Protein AF-L8WK12-F1 (afdb_monomer_lite)

Organism: Thanatephorus cucumeris (strain AG1-IA) (NCBI:txid983506)

Secondary structure (DSSP, 8-state):
--------------PEEEE---S---TT----S---S--SEEEEGGGS-SS--EEEEE-TTT--EEEEE-

Structure (mmCIF, N/CA/C/O backbone):
data_AF-L8WK12-F1
#
_entry.id   AF-L8WK12-F1
#
loop_
_atom_site.group_PDB
_atom_site.id
_atom_site.type_symbol
_atom_site.label_atom_id
_atom_site.label_alt_id
_atom_site.label_comp_id
_atom_site.label_asym_id
_atom_site.label_entity_id
_atom_site.la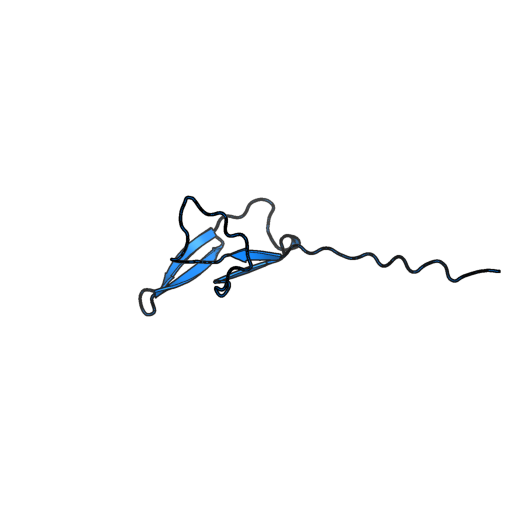bel_seq_id
_atom_site.pdbx_PDB_ins_code
_atom_site.Cartn_x
_atom_site.Cartn_y
_atom_site.Cartn_z
_atom_site.occupancy
_atom_site.B_iso_or_equiv
_atom_site.auth_seq_id
_atom_site.auth_comp_id
_atom_site.auth_asym_id
_atom_site.auth_atom_id
_atom_site.pdbx_PDB_model_num
ATOM 1 N N . MET A 1 1 ? 44.746 16.618 -18.952 1.00 54.03 1 MET A N 1
ATOM 2 C CA . MET A 1 1 ? 43.369 16.556 -19.494 1.00 54.03 1 MET A CA 1
ATOM 3 C C . MET A 1 1 ? 43.258 15.176 -20.114 1.00 54.03 1 MET A C 1
ATOM 5 O O . MET A 1 1 ? 44.164 14.842 -20.857 1.00 54.03 1 MET A O 1
ATOM 9 N N . PHE A 1 2 ? 42.404 14.263 -19.657 1.00 51.31 2 PHE A N 1
ATOM 10 C CA . PHE A 1 2 ? 40.942 14.313 -19.710 1.00 51.31 2 PHE A CA 1
ATOM 11 C C . PHE A 1 2 ? 40.340 13.579 -18.502 1.00 51.31 2 PHE A C 1
ATOM 13 O O . PHE A 1 2 ? 40.853 12.538 -18.099 1.00 51.31 2 PHE A O 1
ATOM 20 N N . GLY A 1 3 ? 39.308 14.174 -17.902 1.00 51.16 3 GLY A N 1
ATOM 21 C CA . GLY A 1 3 ? 38.538 13.562 -16.824 1.00 51.16 3 GLY A CA 1
ATOM 22 C C . GLY A 1 3 ? 37.679 12.417 -17.349 1.00 51.16 3 GLY A C 1
ATOM 23 O O . GLY A 1 3 ? 37.249 12.442 -18.502 1.00 51.16 3 GLY A O 1
ATOM 24 N N . ASP A 1 4 ? 37.476 11.430 -16.483 1.00 62.72 4 ASP A N 1
ATOM 25 C CA . ASP A 1 4 ? 36.602 10.274 -16.670 1.00 62.72 4 ASP A CA 1
ATOM 26 C C . ASP A 1 4 ? 35.231 10.740 -17.207 1.00 62.72 4 ASP A C 1
ATOM 28 O O . ASP A 1 4 ? 34.672 11.694 -16.648 1.00 62.72 4 ASP A O 1
ATOM 32 N N . PRO A 1 5 ? 34.698 10.173 -18.309 1.00 53.75 5 PRO A N 1
ATOM 33 C CA . PRO A 1 5 ? 33.388 10.554 -18.819 1.00 53.75 5 PRO A CA 1
ATOM 34 C C . PRO A 1 5 ? 32.378 10.257 -17.719 1.00 53.75 5 PRO A C 1
ATOM 36 O O . PRO A 1 5 ? 32.151 9.098 -17.381 1.00 53.75 5 PRO A O 1
ATOM 39 N N . GLY A 1 6 ? 31.856 11.329 -17.116 1.00 56.00 6 GLY A N 1
ATOM 40 C CA . GLY A 1 6 ? 31.046 11.280 -15.909 1.00 56.00 6 GLY A CA 1
ATOM 41 C C . GLY A 1 6 ? 30.058 10.129 -15.962 1.00 56.00 6 GLY A C 1
ATOM 42 O O . GLY A 1 6 ? 29.185 10.103 -16.829 1.00 56.00 6 GLY A O 1
ATOM 43 N N . ALA A 1 7 ? 30.232 9.174 -15.048 1.00 62.69 7 ALA A N 1
ATOM 44 C CA . ALA A 1 7 ? 29.293 8.092 -14.844 1.00 62.69 7 ALA A CA 1
ATOM 45 C C . ALA A 1 7 ? 27.908 8.716 -14.650 1.00 62.69 7 ALA A C 1
ATOM 47 O O . ALA A 1 7 ? 27.639 9.378 -13.645 1.00 62.69 7 ALA A O 1
ATOM 48 N N . SER A 1 8 ? 27.041 8.564 -15.648 1.00 58.91 8 SER A N 1
ATOM 49 C CA . SER A 1 8 ? 25.658 8.999 -15.574 1.00 58.91 8 SER A CA 1
ATOM 50 C C . SER A 1 8 ? 24.938 8.060 -14.615 1.00 58.91 8 SER A C 1
ATOM 52 O O . SER A 1 8 ? 24.413 7.015 -14.997 1.00 58.91 8 SER A O 1
ATOM 54 N N . ILE A 1 9 ? 24.948 8.419 -13.331 1.00 60.41 9 ILE A N 1
ATOM 55 C CA . ILE A 1 9 ? 24.129 7.760 -12.318 1.00 60.41 9 ILE A CA 1
ATOM 56 C C . ILE A 1 9 ? 22.675 8.009 -12.716 1.00 60.41 9 ILE A C 1
ATOM 58 O O . ILE A 1 9 ? 22.105 9.067 -12.462 1.00 60.41 9 ILE A O 1
ATOM 62 N N . THR A 1 10 ? 22.089 7.035 -13.403 1.00 60.88 10 THR A N 1
ATOM 63 C CA . THR A 1 10 ? 20.672 7.054 -13.748 1.00 60.88 10 THR A CA 1
ATOM 64 C C . THR A 1 10 ? 19.935 6.535 -12.525 1.00 60.88 10 THR A C 1
ATOM 66 O O . THR A 1 10 ? 19.838 5.328 -12.314 1.00 60.88 10 THR A O 1
ATOM 69 N N . ALA A 1 11 ? 19.482 7.445 -11.665 1.00 63.97 11 ALA A N 1
ATOM 70 C CA . ALA A 1 11 ? 18.619 7.080 -10.553 1.00 63.97 11 ALA A CA 1
ATOM 71 C C . ALA A 1 11 ? 17.275 6.606 -11.123 1.00 63.97 11 ALA A C 1
ATOM 73 O O . ALA A 1 11 ? 16.532 7.390 -11.712 1.00 63.97 11 ALA A O 1
ATOM 74 N N . GLN A 1 12 ? 16.972 5.316 -10.982 1.00 66.00 12 GLN A N 1
ATOM 75 C CA . GLN A 1 12 ? 15.639 4.803 -11.276 1.00 66.00 12 GLN A CA 1
ATOM 76 C C . GLN A 1 12 ? 14.748 5.120 -10.080 1.00 66.00 12 GLN A C 1
ATOM 78 O O . GLN A 1 12 ? 14.857 4.498 -9.024 1.00 66.00 12 GLN A O 1
ATOM 83 N N . PHE A 1 13 ? 13.895 6.127 -10.230 1.00 72.75 13 PHE A N 1
ATOM 84 C CA . PHE A 1 13 ? 12.840 6.383 -9.264 1.00 72.75 13 PHE A CA 1
ATOM 85 C C . PHE A 1 13 ? 11.751 5.326 -9.461 1.00 72.75 13 PHE A C 1
ATOM 87 O O . PHE A 1 13 ? 11.043 5.353 -10.465 1.00 72.75 13 PHE A O 1
ATOM 94 N N . LYS A 1 14 ? 11.651 4.388 -8.517 1.00 81.12 14 LYS A N 1
ATOM 95 C CA . LYS A 1 14 ? 10.554 3.421 -8.431 1.00 81.12 14 LYS A CA 1
ATOM 96 C C . LYS A 1 14 ? 9.593 3.878 -7.337 1.00 81.12 14 LYS A C 1
ATOM 98 O O . LYS A 1 14 ? 9.870 3.638 -6.161 1.00 81.12 14 LYS A O 1
ATOM 103 N N . PRO A 1 15 ? 8.526 4.616 -7.681 1.00 85.50 15 PRO A N 1
ATOM 104 C CA . PRO A 1 15 ? 7.576 5.058 -6.680 1.00 85.50 15 PRO A CA 1
ATOM 105 C C . PRO A 1 15 ? 6.888 3.844 -6.059 1.00 85.50 15 PRO A C 1
ATOM 107 O O . PRO A 1 15 ? 6.262 3.054 -6.763 1.00 85.50 15 PRO A O 1
ATOM 110 N N . LYS A 1 16 ? 7.006 3.711 -4.738 1.00 89.69 16 LYS A N 1
ATOM 111 C CA . LYS A 1 16 ? 6.287 2.713 -3.950 1.00 89.69 16 LYS A CA 1
ATOM 112 C C . LYS A 1 16 ? 4.921 3.282 -3.574 1.00 89.69 16 LYS A C 1
ATOM 114 O O . LYS A 1 16 ? 4.840 4.367 -2.998 1.00 89.69 16 LYS A O 1
ATOM 119 N N . LEU A 1 17 ? 3.863 2.561 -3.917 1.00 88.88 17 LEU A N 1
ATOM 120 C CA . LEU A 1 17 ? 2.511 2.828 -3.450 1.00 88.88 17 LEU A CA 1
ATOM 121 C C . LEU A 1 17 ? 2.266 1.976 -2.207 1.00 88.88 17 LEU A C 1
ATOM 123 O O . LEU A 1 17 ? 2.449 0.762 -2.252 1.00 88.88 17 LEU A O 1
ATOM 127 N N . SER A 1 18 ? 1.845 2.610 -1.119 1.00 88.75 18 SER A N 1
ATOM 128 C CA . SER A 1 18 ? 1.500 1.939 0.135 1.00 88.75 18 SER A CA 1
ATOM 129 C C . SER A 1 18 ? 0.095 2.335 0.570 1.00 88.75 18 SER A C 1
ATOM 131 O O . SER A 1 18 ? -0.360 3.450 0.301 1.00 88.75 18 SER A O 1
ATOM 133 N N . ALA A 1 19 ? -0.582 1.424 1.256 1.00 88.12 19 ALA A N 1
ATOM 134 C CA . ALA A 1 19 ? -1.898 1.643 1.829 1.00 88.12 19 ALA A CA 1
ATOM 135 C C . ALA A 1 19 ? -1.883 1.362 3.335 1.00 88.12 19 ALA A C 1
ATOM 137 O O . ALA A 1 19 ? -1.233 0.430 3.810 1.00 88.12 19 ALA A O 1
ATOM 138 N N . TYR A 1 20 ? -2.639 2.172 4.073 1.00 86.38 20 TYR A N 1
ATOM 139 C CA . TYR A 1 20 ? -2.702 2.164 5.531 1.00 86.38 20 TYR A CA 1
ATOM 140 C C . TYR A 1 20 ? -4.159 2.285 5.970 1.00 86.38 20 TYR A C 1
ATOM 142 O O . TYR A 1 20 ? -4.963 2.925 5.288 1.00 86.38 20 TYR A O 1
ATOM 150 N N . ILE A 1 21 ? -4.488 1.731 7.134 1.00 84.25 21 ILE A N 1
ATOM 151 C CA . ILE A 1 21 ? -5.777 1.954 7.790 1.00 84.25 21 ILE A CA 1
ATOM 152 C C . ILE A 1 21 ? -5.514 2.539 9.160 1.00 84.25 21 ILE A C 1
ATOM 154 O O . ILE A 1 21 ? -4.932 1.889 10.018 1.00 84.25 21 ILE A O 1
ATOM 158 N N . THR A 1 22 ? -5.990 3.759 9.371 1.00 78.31 22 THR A N 1
ATOM 159 C CA . THR A 1 22 ? -5.909 4.434 10.661 1.00 78.31 22 THR A CA 1
ATOM 160 C C . THR A 1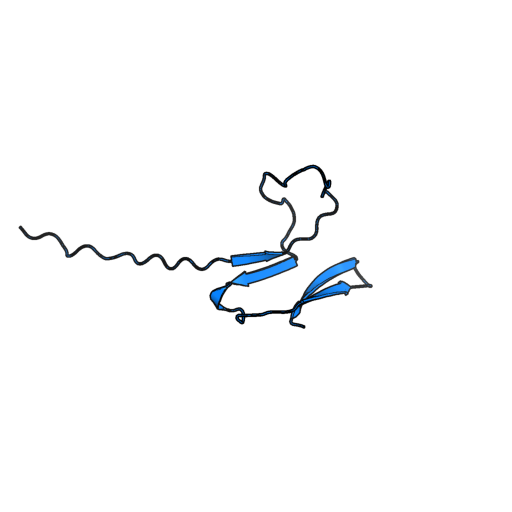 22 ? -7.305 4.764 11.170 1.00 78.31 22 THR A C 1
ATOM 162 O O . THR A 1 22 ? -8.199 5.126 10.405 1.00 78.31 22 THR A O 1
ATOM 165 N N . ARG A 1 23 ? -7.492 4.644 12.486 1.00 74.62 23 ARG A N 1
ATOM 166 C CA . ARG A 1 23 ? -8.699 5.113 13.187 1.00 74.62 23 ARG A CA 1
ATOM 167 C C . ARG A 1 23 ? -8.586 6.578 13.612 1.00 74.62 23 ARG A C 1
ATOM 169 O O . ARG A 1 23 ? -9.540 7.137 14.140 1.00 74.62 23 ARG A O 1
ATOM 176 N N . GLU A 1 24 ? -7.424 7.183 13.393 1.00 70.19 24 GLU A N 1
ATOM 177 C CA . GLU A 1 24 ? -7.065 8.515 13.878 1.00 70.19 24 GLU A CA 1
ATOM 178 C C . GLU A 1 24 ? -7.336 9.610 12.839 1.00 70.19 24 GLU A C 1
ATOM 180 O O . GLU A 1 24 ? -7.088 10.784 13.095 1.00 70.19 24 GLU A O 1
ATOM 185 N N . TYR A 1 25 ? -7.873 9.252 11.666 1.00 68.44 25 TYR A N 1
ATOM 186 C CA . TYR A 1 25 ? -8.220 10.229 10.642 1.00 68.44 25 TYR A CA 1
ATOM 187 C C . TYR A 1 25 ? -9.358 11.149 11.113 1.00 68.44 25 TYR A C 1
ATOM 189 O O . TYR A 1 25 ? -10.494 10.713 11.304 1.00 68.44 25 TYR A O 1
ATOM 197 N N . GLN A 1 26 ? -9.058 12.442 11.247 1.00 65.75 26 GLN A N 1
ATOM 198 C CA . GLN A 1 26 ? -10.037 13.509 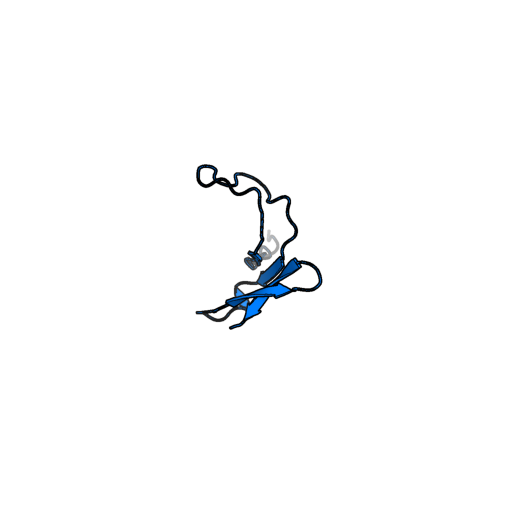11.448 1.00 65.75 26 GLN A CA 1
ATOM 199 C C . GLN A 1 26 ? -10.219 14.262 10.126 1.00 65.75 26 GLN A C 1
ATOM 201 O O . GLN A 1 26 ? -9.252 14.747 9.546 1.00 65.75 26 GLN A O 1
ATOM 206 N N . ALA A 1 27 ? -11.459 14.394 9.644 1.00 61.50 27 ALA A N 1
ATOM 207 C CA . ALA A 1 27 ? -11.770 14.926 8.307 1.00 61.50 27 ALA A CA 1
ATOM 208 C C . ALA A 1 27 ? -11.259 16.360 8.036 1.00 61.50 27 ALA A C 1
ATOM 210 O O . ALA A 1 27 ? -11.201 16.795 6.888 1.00 61.50 27 ALA A O 1
ATOM 211 N N . THR A 1 28 ? -10.896 17.106 9.080 1.00 65.75 28 THR A N 1
ATOM 212 C CA . THR A 1 28 ? -10.357 18.470 8.991 1.00 65.75 28 THR A CA 1
ATOM 213 C C . THR A 1 28 ? -8.831 18.539 9.033 1.00 65.75 28 THR A C 1
ATOM 215 O O . THR A 1 28 ? -8.273 19.618 8.836 1.00 65.75 28 THR A O 1
ATOM 218 N N . GLU A 1 29 ? -8.145 17.424 9.277 1.00 61.09 29 GLU A N 1
ATOM 219 C CA . GLU A 1 29 ? -6.689 17.368 9.364 1.00 61.09 29 GLU A CA 1
ATOM 220 C C . GLU A 1 29 ? -6.105 16.637 8.154 1.00 61.09 29 GLU A C 1
ATOM 222 O O . GLU A 1 29 ? -6.358 15.460 7.901 1.00 61.09 29 GLU A O 1
ATOM 227 N N . MET A 1 30 ? -5.266 17.342 7.389 1.00 62.34 30 MET A N 1
ATOM 228 C CA . MET A 1 30 ? -4.280 16.648 6.565 1.00 62.34 30 MET A CA 1
ATOM 229 C C . MET A 1 30 ? -3.342 15.905 7.510 1.00 62.34 30 MET A C 1
ATOM 231 O O . MET A 1 30 ? -2.785 16.526 8.416 1.00 62.34 30 MET A O 1
ATOM 235 N N . LEU A 1 31 ? -3.104 14.621 7.244 1.00 65.62 31 LEU A N 1
ATOM 236 C CA . LEU A 1 31 ? -2.021 13.861 7.862 1.00 65.62 31 LEU A CA 1
ATOM 237 C C . LEU A 1 31 ? -0.689 14.495 7.423 1.00 65.62 31 LEU A C 1
ATOM 239 O 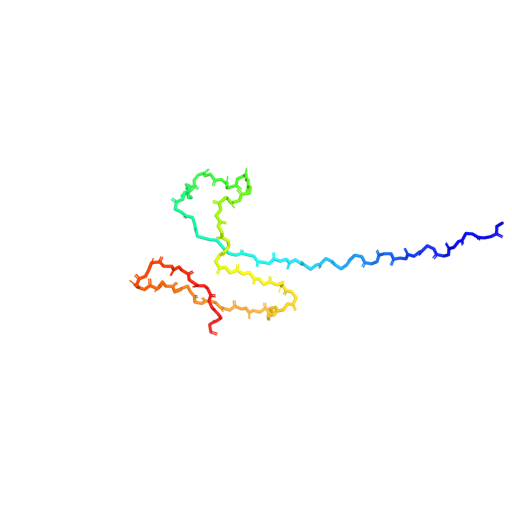O . LEU A 1 31 ? -0.129 14.173 6.378 1.00 65.62 31 LEU A O 1
ATOM 243 N N . ARG A 1 32 ? -0.230 15.503 8.171 1.00 58.94 32 ARG A N 1
ATOM 244 C CA . ARG A 1 32 ? 1.024 16.228 7.932 1.00 58.94 32 ARG A CA 1
ATOM 245 C C . ARG A 1 32 ? 2.141 15.549 8.716 1.00 58.94 32 ARG A C 1
ATOM 247 O O . ARG A 1 32 ? 2.684 16.120 9.654 1.00 58.94 32 ARG A O 1
ATOM 254 N N . GLY A 1 33 ? 2.445 14.311 8.358 1.00 63.16 33 GLY A N 1
ATOM 255 C CA . GLY A 1 33 ? 3.474 13.529 9.025 1.00 63.16 33 GLY A CA 1
ATOM 256 C C . GLY A 1 33 ? 3.573 12.123 8.463 1.00 63.16 33 GLY A C 1
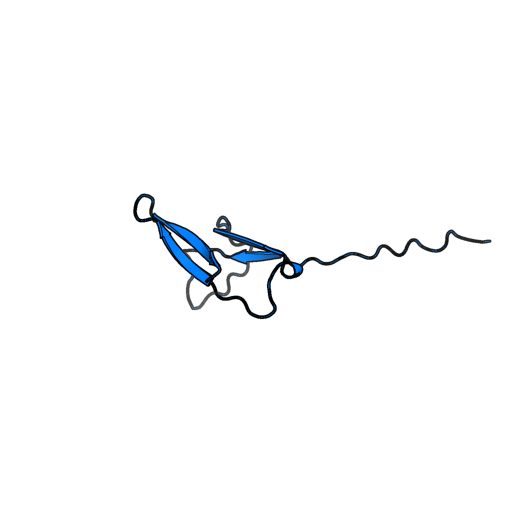ATOM 257 O O . GLY A 1 33 ? 2.754 11.705 7.646 1.00 63.16 33 GLY A O 1
ATOM 258 N N . GLU A 1 34 ? 4.597 11.408 8.912 1.00 59.47 34 GLU A N 1
ATOM 259 C CA . GLU A 1 34 ? 4.696 9.968 8.722 1.00 59.47 34 GLU A CA 1
ATOM 260 C C . GLU A 1 34 ? 3.506 9.308 9.426 1.00 59.47 34 GLU A C 1
ATOM 262 O O . GLU A 1 34 ? 3.239 9.574 10.600 1.00 59.47 34 GLU A O 1
ATOM 267 N N . VAL A 1 35 ? 2.737 8.506 8.689 1.00 62.38 35 VAL A N 1
ATOM 268 C CA . VAL A 1 35 ? 1.647 7.725 9.273 1.00 62.38 35 VAL A CA 1
ATOM 269 C C . VAL A 1 35 ? 2.303 6.690 10.184 1.00 62.38 35 VAL A C 1
ATOM 271 O O . VAL A 1 35 ? 2.950 5.770 9.695 1.00 62.38 35 VAL A O 1
ATOM 274 N N . VAL A 1 36 ? 2.165 6.842 11.506 1.00 65.81 36 VAL A N 1
ATOM 275 C CA . VAL A 1 36 ? 2.650 5.863 12.498 1.00 65.81 36 VAL A CA 1
ATOM 276 C C . VAL A 1 36 ? 1.666 4.695 12.545 1.00 65.81 36 VAL A C 1
ATOM 278 O O . VAL A 1 36 ? 0.965 4.447 13.522 1.00 65.81 36 VAL A O 1
ATOM 281 N N . THR A 1 37 ? 1.505 4.030 11.414 1.00 73.81 37 THR A N 1
ATOM 282 C CA . THR A 1 37 ? 0.678 2.841 11.273 1.00 73.81 37 THR A CA 1
ATOM 283 C C . THR A 1 37 ? 1.354 1.952 10.256 1.00 73.81 37 THR A C 1
ATOM 285 O O . THR A 1 37 ? 1.833 2.438 9.231 1.00 73.81 37 THR A O 1
ATOM 288 N N . ASP A 1 38 ? 1.398 0.659 10.546 1.00 80.81 38 ASP A N 1
ATOM 289 C CA . ASP A 1 38 ? 1.975 -0.304 9.623 1.00 80.81 38 ASP A CA 1
ATOM 290 C C . ASP A 1 38 ? 1.195 -0.302 8.302 1.00 80.81 38 ASP A C 1
ATOM 292 O O . ASP A 1 38 ? -0.037 -0.188 8.273 1.00 80.81 38 ASP A O 1
ATOM 296 N N . GLU A 1 39 ? 1.924 -0.399 7.188 1.00 86.31 39 GLU A N 1
ATOM 297 C CA . GLU A 1 39 ? 1.293 -0.576 5.883 1.00 86.31 39 GLU A CA 1
ATOM 298 C C . GLU A 1 39 ? 0.589 -1.935 5.839 1.00 86.31 39 GLU A C 1
ATOM 300 O O . GLU A 1 39 ? 1.172 -2.963 6.179 1.00 86.31 39 GLU A O 1
ATOM 305 N N . ILE A 1 40 ? -0.669 -1.945 5.396 1.00 89.62 40 ILE A N 1
ATOM 306 C CA . ILE A 1 40 ? -1.424 -3.192 5.190 1.00 89.62 40 ILE A CA 1
ATOM 307 C C . ILE A 1 40 ? -1.172 -3.784 3.801 1.00 89.62 40 ILE A C 1
ATOM 309 O O . ILE A 1 40 ? -1.509 -4.935 3.536 1.00 89.62 40 ILE A O 1
ATOM 313 N N . TRP A 1 41 ? -0.611 -2.979 2.897 1.00 90.38 41 TRP A N 1
ATOM 314 C CA . TRP A 1 41 ? -0.269 -3.369 1.538 1.00 90.38 41 TRP A CA 1
ATOM 315 C C . TRP A 1 41 ? 0.725 -2.377 0.940 1.00 90.38 41 TRP A C 1
ATOM 317 O O . TRP A 1 41 ? 0.627 -1.171 1.190 1.00 90.38 41 TRP A O 1
ATOM 327 N N . SER A 1 42 ? 1.650 -2.872 0.119 1.00 91.00 42 SER A N 1
ATOM 328 C CA . SER A 1 42 ? 2.505 -2.018 -0.694 1.00 91.00 42 SER A CA 1
ATOM 329 C C . SER A 1 42 ? 3.043 -2.712 -1.942 1.00 91.00 42 SER A C 1
ATOM 331 O O . SER A 1 42 ? 3.246 -3.926 -1.955 1.00 91.00 42 SER A O 1
ATOM 333 N N . GLN A 1 43 ? 3.276 -1.930 -2.998 1.00 89.75 43 GLN A N 1
ATOM 334 C CA . GLN A 1 43 ? 3.831 -2.405 -4.266 1.00 89.75 43 GLN A CA 1
ATOM 335 C C . GLN A 1 43 ? 4.498 -1.257 -5.032 1.00 89.75 43 GLN A C 1
ATOM 337 O O . GLN A 1 43 ? 4.133 -0.089 -4.863 1.00 89.75 43 GLN A O 1
ATOM 342 N N . ASN A 1 44 ? 5.476 -1.562 -5.887 1.00 9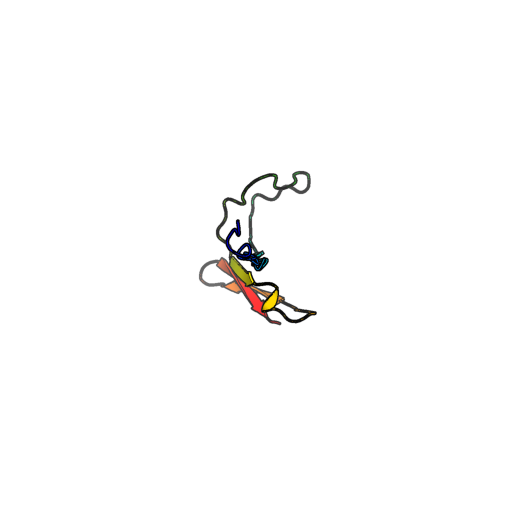0.25 44 ASN A N 1
ATOM 343 C CA . ASN A 1 44 ? 6.018 -0.540 -6.777 1.00 90.25 44 ASN A CA 1
ATOM 344 C C . ASN A 1 44 ? 5.003 -0.212 -7.881 1.00 90.25 44 ASN A C 1
ATOM 346 O O . ASN A 1 44 ? 4.382 -1.105 -8.453 1.00 90.25 44 ASN A O 1
ATOM 350 N N . LEU A 1 45 ? 4.843 1.072 -8.208 1.00 88.69 45 LEU A N 1
ATOM 351 C CA . LEU A 1 45 ? 3.901 1.503 -9.244 1.00 88.69 45 LEU A CA 1
ATOM 352 C C . LEU A 1 45 ? 4.241 0.937 -10.630 1.00 88.69 45 LEU A C 1
ATOM 354 O O . LEU A 1 45 ? 3.335 0.784 -11.439 1.00 88.69 45 LEU A O 1
ATOM 358 N N . ASP A 1 46 ? 5.511 0.623 -10.915 1.00 88.88 46 ASP A N 1
ATOM 359 C CA . ASP A 1 46 ? 5.925 0.001 -12.183 1.00 88.88 46 ASP A CA 1
ATOM 360 C C . ASP A 1 46 ? 5.516 -1.474 -12.303 1.00 88.88 46 ASP A C 1
ATOM 362 O O . ASP A 1 46 ? 5.601 -2.044 -13.388 1.00 88.88 46 ASP A O 1
ATOM 366 N N . GLU A 1 47 ? 5.062 -2.086 -11.210 1.00 89.25 47 GLU A N 1
ATOM 367 C CA . GLU A 1 47 ? 4.565 -3.463 -11.174 1.00 89.25 47 GLU A CA 1
ATOM 368 C C . GLU A 1 47 ? 3.031 -3.536 -11.274 1.00 89.25 47 GLU A C 1
ATOM 370 O O . GLU A 1 47 ? 2.477 -4.635 -11.291 1.00 89.25 47 GLU A O 1
ATOM 375 N N . LEU A 1 48 ? 2.339 -2.391 -11.302 1.00 89.62 48 LEU A N 1
ATOM 376 C CA . LEU A 1 48 ? 0.882 -2.315 -11.408 1.00 89.62 48 LEU A CA 1
ATOM 377 C C . LEU A 1 48 ? 0.450 -2.080 -12.856 1.00 89.62 48 LEU A C 1
ATOM 379 O O . LEU A 1 48 ? 1.085 -1.334 -13.603 1.00 89.62 48 LEU A O 1
ATOM 383 N N . ASP A 1 49 ? -0.689 -2.661 -13.227 1.00 90.19 49 ASP A N 1
ATOM 384 C CA . ASP A 1 49 ? -1.350 -2.324 -14.482 1.00 90.19 49 ASP A CA 1
ATOM 385 C C . ASP A 1 49 ? -1.813 -0.859 -14.490 1.00 90.19 49 ASP A C 1
ATOM 387 O O . ASP A 1 49 ? -2.082 -0.248 -13.451 1.00 90.19 49 ASP A O 1
ATOM 391 N N . ASN A 1 50 ? -1.992 -0.315 -15.697 1.00 87.12 50 ASN A N 1
ATOM 392 C CA . ASN A 1 50 ? -2.447 1.062 -15.938 1.00 87.12 50 ASN A CA 1
ATOM 393 C C . ASN A 1 50 ? -3.743 1.410 -15.181 1.00 87.12 50 ASN A C 1
ATOM 395 O O . ASN A 1 50 ? -4.003 2.573 -14.877 1.00 87.12 50 ASN A O 1
ATOM 399 N N . ILE A 1 51 ? -4.584 0.399 -14.952 1.00 89.75 51 ILE A N 1
ATOM 400 C CA . ILE A 1 51 ? -5.817 0.470 -14.177 1.00 89.75 51 ILE A CA 1
ATOM 401 C C . ILE A 1 51 ? -5.841 -0.767 -13.291 1.00 89.75 51 ILE A C 1
ATOM 403 O O . ILE A 1 51 ? -5.815 -1.890 -13.788 1.00 89.75 51 ILE A O 1
ATOM 407 N N . THR A 1 52 ? -5.927 -0.548 -11.988 1.00 88.62 52 THR A N 1
ATOM 408 C CA . THR A 1 52 ? -5.979 -1.601 -10.978 1.00 88.62 52 THR A CA 1
ATOM 409 C C . THR A 1 52 ? -7.182 -1.362 -10.075 1.00 88.62 52 THR A C 1
ATOM 411 O O . THR A 1 52 ? -7.487 -0.233 -9.688 1.00 88.62 52 THR A O 1
ATOM 414 N N . GLY A 1 53 ? -7.930 -2.431 -9.817 1.00 91.06 53 GLY A N 1
ATOM 415 C CA . GLY A 1 53 ? -9.014 -2.461 -8.843 1.00 91.06 53 GLY A CA 1
ATOM 416 C C . GLY A 1 53 ? -8.581 -3.292 -7.646 1.00 91.06 53 GLY A C 1
ATOM 417 O O . GLY A 1 53 ? -7.821 -4.248 -7.803 1.00 91.06 53 GLY A O 1
ATOM 418 N N . TRP A 1 54 ? -9.072 -2.942 -6.461 1.00 92.50 54 TRP A N 1
ATOM 419 C CA . TRP A 1 54 ? -8.732 -3.657 -5.239 1.00 92.50 54 TRP A CA 1
ATOM 420 C C . TRP A 1 54 ? -9.957 -3.940 -4.381 1.00 92.50 54 TRP A C 1
ATOM 422 O O . TRP A 1 54 ? -10.861 -3.108 -4.273 1.00 92.50 54 TRP A O 1
ATOM 432 N N . TYR A 1 55 ? -9.940 -5.092 -3.719 1.00 92.75 55 TYR A N 1
ATOM 433 C CA . TYR A 1 55 ? -10.862 -5.418 -2.642 1.00 92.75 55 TYR A CA 1
ATOM 434 C C . TYR A 1 55 ? -10.218 -5.117 -1.292 1.00 92.75 55 TYR A C 1
ATOM 436 O O . TYR A 1 55 ? -9.116 -5.584 -1.002 1.00 92.75 55 TYR A O 1
ATOM 444 N N . LEU A 1 56 ? -10.942 -4.370 -0.456 1.00 91.88 56 LEU A N 1
ATOM 445 C CA . LEU A 1 56 ? -10.645 -4.233 0.964 1.00 91.88 56 LEU A CA 1
ATOM 446 C C . LEU A 1 56 ? -11.401 -5.327 1.723 1.00 91.88 56 LEU A C 1
ATOM 448 O O . LEU A 1 56 ? -12.633 -5.339 1.723 1.00 91.88 56 LEU A O 1
ATOM 452 N N . MET A 1 57 ? -10.663 -6.234 2.358 1.00 92.31 57 MET A N 1
ATOM 453 C CA . MET A 1 57 ? -11.222 -7.329 3.149 1.00 92.31 57 MET A CA 1
ATOM 454 C C . MET A 1 57 ? -10.857 -7.181 4.620 1.00 92.31 57 MET A C 1
ATOM 456 O O . MET A 1 57 ? -9.766 -6.725 4.948 1.00 92.31 57 MET A O 1
ATOM 460 N N . GLU A 1 58 ? -11.770 -7.603 5.490 1.00 92.06 58 GLU A N 1
ATOM 461 C CA . GLU A 1 58 ? -11.553 -7.727 6.929 1.00 92.06 58 GLU A CA 1
ATOM 462 C C . GLU A 1 58 ? -11.571 -9.213 7.298 1.00 92.06 58 GLU A C 1
ATOM 464 O O . GLU A 1 58 ? -12.528 -9.932 6.991 1.00 92.06 58 GLU A O 1
ATOM 469 N N . ASP A 1 59 ? -10.510 -9.671 7.949 1.00 89.25 59 ASP A N 1
ATOM 470 C CA . ASP A 1 59 ? -10.451 -10.979 8.581 1.00 89.25 59 ASP A CA 1
ATOM 471 C C . ASP A 1 59 ? -11.327 -10.957 9.842 1.00 89.25 59 ASP A C 1
ATOM 473 O O . ASP A 1 59 ? -11.095 -10.191 10.777 1.00 89.25 59 ASP A O 1
ATOM 477 N N . ARG A 1 60 ? -12.358 -11.807 9.869 1.00 90.81 60 ARG A N 1
ATOM 478 C CA . ARG A 1 60 ? -13.311 -11.868 10.986 1.00 90.81 60 ARG A CA 1
ATOM 479 C C . ARG A 1 60 ? -12.716 -12.444 12.267 1.00 90.81 60 ARG A C 1
ATOM 481 O O . ARG A 1 60 ? -13.282 -12.193 13.330 1.00 90.81 60 ARG A O 1
ATOM 488 N N . ASP A 1 61 ? -11.628 -13.202 12.182 1.00 91.94 61 ASP A N 1
ATOM 489 C CA . ASP A 1 61 ? -11.067 -13.907 13.333 1.00 91.94 61 ASP A CA 1
ATOM 490 C C . ASP A 1 61 ? -10.158 -12.996 14.167 1.00 91.94 61 ASP A C 1
ATOM 492 O O . ASP A 1 61 ? -10.109 -13.117 15.393 1.00 91.94 61 ASP A O 1
ATOM 496 N N . ASN A 1 62 ? -9.457 -12.058 13.524 1.00 88.25 62 ASN A N 1
ATOM 497 C CA . ASN A 1 62 ? -8.499 -11.162 14.183 1.00 88.25 62 ASN A CA 1
ATOM 498 C C . ASN A 1 62 ? -8.756 -9.660 13.928 1.00 88.25 62 ASN A C 1
ATOM 500 O O . ASN A 1 62 ? -8.079 -8.828 14.530 1.00 88.25 62 ASN A O 1
ATOM 504 N N . GLY A 1 63 ? -9.725 -9.300 13.076 1.00 85.81 63 GLY A N 1
ATOM 505 C CA . GLY A 1 63 ? -10.045 -7.911 12.722 1.00 85.81 63 GLY A CA 1
ATOM 506 C C . GLY A 1 63 ? -8.983 -7.223 11.855 1.00 85.81 63 GLY A C 1
ATOM 507 O O . GLY A 1 63 ? -8.940 -5.992 11.799 1.00 85.81 63 GLY A O 1
ATOM 508 N N . THR A 1 64 ? -8.089 -7.991 11.226 1.00 88.31 64 THR A N 1
ATOM 509 C CA . THR A 1 64 ? -7.023 -7.471 10.361 1.00 88.31 64 THR A CA 1
ATOM 510 C C . THR A 1 64 ? -7.578 -7.155 8.986 1.00 88.31 64 THR A C 1
ATOM 512 O O . THR A 1 64 ? -8.377 -7.907 8.433 1.00 88.31 64 THR A O 1
ATOM 515 N N . PHE A 1 65 ? -7.118 -6.055 8.402 1.00 89.50 65 PHE A N 1
ATOM 516 C CA . PHE A 1 65 ? -7.500 -5.671 7.053 1.00 89.50 65 PHE A CA 1
ATOM 517 C C . PHE A 1 65 ? -6.440 -6.071 6.033 1.00 89.50 65 PHE A C 1
ATOM 519 O O . PHE A 1 65 ? -5.243 -5.958 6.293 1.00 89.50 65 PHE A O 1
ATOM 526 N N . ALA A 1 66 ? -6.893 -6.466 4.849 1.00 89.94 66 ALA A N 1
ATOM 527 C CA . ALA A 1 66 ? -6.045 -6.765 3.707 1.00 89.94 66 ALA A CA 1
ATOM 528 C C . ALA A 1 66 ? -6.576 -6.076 2.447 1.00 89.94 66 ALA A C 1
ATOM 530 O O . ALA A 1 66 ? -7.787 -5.988 2.229 1.00 89.94 66 ALA A O 1
ATOM 531 N N . ILE A 1 67 ? -5.651 -5.621 1.604 1.00 91.19 67 ILE A N 1
ATOM 532 C CA . ILE A 1 67 ? -5.937 -5.162 0.246 1.00 91.19 67 ILE A CA 1
ATOM 533 C C . ILE A 1 67 ? -5.434 -6.232 -0.718 1.00 91.19 67 ILE A C 1
ATOM 535 O O . ILE A 1 67 ? -4.265 -6.617 -0.670 1.00 91.19 67 ILE A O 1
ATOM 539 N N . VAL A 1 68 ? -6.315 -6.707 -1.594 1.00 89.69 68 VAL A N 1
ATOM 540 C CA . VAL A 1 68 ? -5.966 -7.647 -2.669 1.00 89.69 68 VAL A CA 1
ATOM 541 C C . VAL A 1 68 ? -6.463 -7.127 -4.012 1.00 89.69 68 VAL A C 1
ATOM 543 O O . VAL A 1 68 ? -7.372 -6.300 -4.056 1.00 89.69 68 VAL A O 1
ATOM 546 N N . LEU A 1 69 ? -5.882 -7.617 -5.106 1.00 87.94 69 LEU A N 1
ATOM 547 C CA . LEU A 1 69 ? -6.362 -7.310 -6.455 1.00 87.94 69 LEU A CA 1
ATOM 548 C C . LEU A 1 69 ? -7.791 -7.829 -6.662 1.00 87.94 69 LEU A C 1
ATOM 550 O O . LEU A 1 69 ? -8.141 -8.901 -6.159 1.00 87.94 69 LEU A O 1
ATOM 554 N N . ALA A 1 70 ? -8.593 -7.030 -7.368 1.00 84.12 70 ALA A N 1
ATOM 555 C CA . ALA A 1 70 ? -9.973 -7.351 -7.715 1.00 84.12 70 ALA A CA 1
ATOM 556 C C . ALA A 1 70 ? -10.103 -8.325 -8.893 1.00 84.12 70 ALA A C 1
ATOM 558 O O . ALA A 1 70 ? -9.229 -8.295 -9.785 1.00 84.12 70 ALA A O 1
#

Radius of gyration: 19.35 Å; chains: 1; bounding box: 57×32×34 Å

Sequence (70 aa):
MFGDPGASITAQFKPKLSAYITREYQATEMLRGEVVTDEIWSQNLDELDNITGWYLMEDRDNGTFAIVLA

Foldseek 3Di:
DDDDPDDPPPDDDFDKDFAFDDPPDDPPDDPPDDDPTDTQDMDTPVPDDPDWDWDWDADPVPRRIHIDTD

pLDDT: mean 78.2, std 13.5, range [51.16, 92.75]